Protein AF-A0A0S7XVQ3-F1 (afdb_monomer_lite)

Radius of gyration: 19.01 Å; chains: 1; bounding box: 39×38×72 Å

pLDDT: mean 71.4, std 8.69, range [41.16, 88.0]

Foldseek 3Di:
DDDPPPPPPPPVVVVCCVPPVVVCLLPVQLVVLVVVLVVVLVVLVVVHPVSSVQSVCLLVPLLVVLVVCVVPPLVVVVVVLVDDLVVLLQVLLVLLLVLLVCCQPVVVPDPHNSNNNSSSNLSNCSVVLVVNPPDPSSVSNSNSNVNSNVVCCVVPNRSDDD

Sequence (162 aa):
MQEQKSVEVGNWGTWLVNTVIHPFAVTATPLFVLVLMIYLVYYAFLTGTQQGIRSFSGVLLPLILVTFLYIFQRDLLRNMGKIPTTVSFLISLIIGLLVMTIVRVIGHSSSIPITELVLSGSFSILVFSYVSLLETKMFSYYYGMISGFLIYLFFFGFPVNL

Structure (mmCIF, N/CA/C/O backbone):
data_AF-A0A0S7XVQ3-F1
#
_entry.id   AF-A0A0S7XVQ3-F1
#
loop_
_atom_site.group_PDB
_atom_site.id
_atom_site.type_symbol
_atom_site.label_atom_id
_atom_site.label_alt_id
_atom_site.label_comp_id
_atom_site.label_asym_id
_atom_site.label_entity_id
_atom_site.label_seq_id
_atom_site.pdbx_PDB_ins_code
_atom_site.Cartn_x
_atom_site.Cartn_y
_atom_site.Cartn_z
_atom_site.occupancy
_atom_site.B_iso_or_equiv
_atom_site.auth_seq_id
_atom_site.auth_comp_id
_atom_site.auth_asym_id
_atom_site.auth_atom_id
_atom_site.pdbx_PDB_model_num
ATOM 1 N N . MET A 1 1 ? 18.216 -11.522 -49.745 1.00 50.50 1 MET A N 1
ATOM 2 C CA . MET A 1 1 ? 18.201 -12.963 -49.400 1.00 50.50 1 ME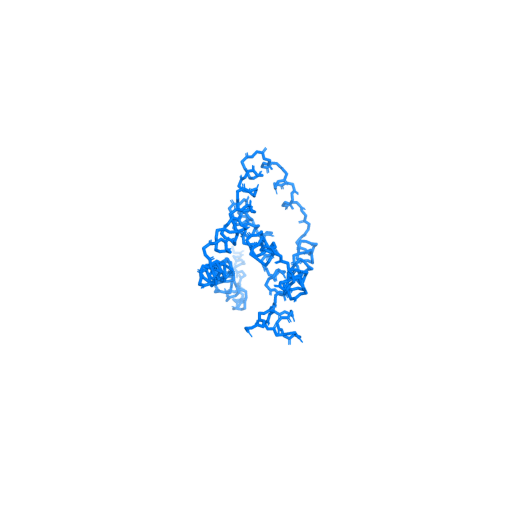T A CA 1
ATOM 3 C C . MET A 1 1 ? 19.225 -13.143 -48.287 1.00 50.50 1 MET A C 1
ATOM 5 O O . MET A 1 1 ? 20.383 -12.897 -48.560 1.00 50.50 1 MET A O 1
ATOM 9 N N . GLN A 1 2 ? 18.914 -13.424 -47.027 1.00 41.16 2 GLN A N 1
ATOM 10 C CA . GLN A 1 2 ? 17.708 -13.960 -46.403 1.00 41.16 2 GLN A CA 1
ATOM 11 C C . GLN A 1 2 ? 17.307 -13.092 -45.201 1.00 41.16 2 GLN A C 1
ATOM 13 O O . GLN A 1 2 ? 18.137 -12.696 -44.390 1.00 41.16 2 GLN A O 1
ATOM 18 N N . GLU A 1 3 ? 16.014 -12.810 -45.129 1.00 47.31 3 GLU A N 1
ATOM 19 C CA . GLU A 1 3 ? 15.314 -12.232 -43.990 1.00 47.31 3 GLU A CA 1
ATOM 20 C C . GLU A 1 3 ? 15.329 -13.275 -42.864 1.00 47.31 3 GLU A C 1
ATOM 22 O O . GLU A 1 3 ? 14.608 -14.272 -42.914 1.00 47.31 3 GLU A O 1
ATOM 27 N N . GLN A 1 4 ? 16.202 -13.094 -41.872 1.00 46.84 4 GLN A N 1
ATOM 28 C CA . GLN A 1 4 ? 16.208 -13.924 -40.670 1.00 46.84 4 GLN A CA 1
ATOM 29 C C . GLN A 1 4 ? 15.066 -13.452 -39.764 1.00 46.84 4 GLN A C 1
ATOM 31 O O . GLN A 1 4 ? 15.251 -12.754 -38.772 1.00 46.84 4 GLN A O 1
ATOM 36 N N . LYS A 1 5 ? 13.844 -13.812 -40.159 1.00 47.66 5 LYS A N 1
ATOM 37 C CA . LYS A 1 5 ? 12.655 -13.748 -39.319 1.00 47.66 5 LYS A CA 1
ATOM 38 C C . LYS A 1 5 ? 12.837 -14.837 -38.264 1.00 47.66 5 LYS A C 1
ATOM 40 O O . LYS A 1 5 ? 12.446 -15.984 -38.470 1.00 47.66 5 LYS A O 1
ATOM 45 N N . SER A 1 6 ? 13.547 -14.516 -37.181 1.00 51.66 6 SER A N 1
ATOM 46 C CA . SER A 1 6 ? 13.612 -15.394 -36.021 1.00 51.66 6 SER A CA 1
ATOM 47 C C . SER A 1 6 ? 12.183 -15.549 -35.534 1.00 51.66 6 SER A C 1
ATOM 49 O O . SER A 1 6 ? 11.583 -14.595 -35.041 1.00 51.66 6 SER A O 1
ATOM 51 N N . VAL A 1 7 ? 11.620 -16.730 -35.763 1.00 52.22 7 VAL A N 1
ATOM 52 C CA . VAL A 1 7 ? 10.369 -17.160 -35.160 1.00 52.22 7 VAL A CA 1
ATOM 53 C C . VAL A 1 7 ? 10.566 -16.999 -33.657 1.00 52.22 7 VAL A C 1
ATOM 55 O O . VAL A 1 7 ? 11.291 -17.781 -33.043 1.00 52.22 7 VAL A O 1
ATOM 58 N N . GLU A 1 8 ? 9.990 -15.940 -33.083 1.00 55.84 8 GLU A N 1
ATOM 59 C CA . GLU A 1 8 ? 9.724 -15.858 -31.653 1.00 55.84 8 GLU A CA 1
ATOM 60 C C . GLU A 1 8 ? 8.913 -17.108 -31.335 1.00 55.84 8 GLU A C 1
ATOM 62 O O . GLU A 1 8 ? 7.718 -17.188 -31.621 1.00 55.84 8 GLU A O 1
ATOM 67 N N . VAL A 1 9 ? 9.587 -18.140 -30.828 1.00 56.09 9 VAL A N 1
ATOM 68 C CA . VAL A 1 9 ? 8.918 -19.276 -30.211 1.00 56.09 9 VAL A CA 1
ATOM 69 C C . VAL A 1 9 ? 8.130 -18.662 -29.073 1.00 56.09 9 VAL A C 1
ATOM 71 O O . VAL A 1 9 ? 8.707 -18.239 -28.072 1.00 56.09 9 VAL A O 1
ATOM 74 N N . GLY A 1 10 ? 6.829 -18.512 -29.321 1.00 59.66 10 GLY A N 1
ATOM 75 C CA . GLY A 1 10 ? 5.874 -17.853 -28.456 1.00 59.66 10 GLY A CA 1
ATOM 76 C C . GLY A 1 10 ? 5.996 -18.439 -27.069 1.00 59.66 10 GLY A C 1
ATOM 77 O O . GLY A 1 10 ? 5.491 -19.523 -26.782 1.00 59.66 10 GLY A O 1
ATOM 78 N N . ASN A 1 11 ? 6.714 -17.722 -26.214 1.00 72.69 11 ASN A N 1
ATOM 79 C CA . ASN A 1 11 ? 6.896 -18.097 -24.836 1.00 72.69 11 ASN A CA 1
ATOM 80 C C . ASN A 1 11 ? 5.577 -17.740 -24.147 1.00 72.69 11 ASN A C 1
ATOM 82 O O . ASN A 1 11 ? 5.369 -16.637 -23.637 1.00 72.69 11 ASN A O 1
ATOM 86 N N . TRP A 1 12 ? 4.626 -18.667 -24.268 1.00 77.94 12 TRP A N 1
ATOM 87 C CA . TRP A 1 12 ? 3.245 -18.530 -23.823 1.00 77.94 12 TRP A CA 1
ATOM 88 C C . TRP A 1 12 ? 3.180 -18.126 -22.347 1.00 77.94 12 TRP A C 1
ATOM 90 O O . TRP A 1 12 ? 2.307 -17.361 -21.957 1.00 77.94 12 TRP A O 1
ATOM 100 N N . GLY A 1 13 ? 4.179 -18.538 -21.555 1.00 70.00 13 GLY A N 1
ATOM 101 C CA . GLY A 1 13 ? 4.375 -18.085 -20.179 1.00 70.00 13 GLY A CA 1
ATOM 102 C C . GLY A 1 13 ? 4.590 -16.574 -20.065 1.00 70.00 13 GLY A C 1
ATOM 103 O O . GLY A 1 13 ? 3.874 -15.917 -19.320 1.00 70.00 13 GLY A O 1
ATOM 104 N N . THR A 1 14 ? 5.510 -15.986 -20.833 1.00 75.75 14 THR A N 1
ATOM 105 C CA . THR A 1 14 ? 5.692 -14.520 -20.854 1.00 75.75 14 THR A CA 1
ATOM 106 C C . THR A 1 14 ? 4.475 -13.782 -21.398 1.00 75.75 14 THR A C 1
ATOM 108 O O . THR A 1 14 ? 4.157 -12.708 -20.894 1.00 75.75 14 THR A O 1
ATOM 111 N N . TRP A 1 15 ? 3.764 -14.352 -22.377 1.00 80.31 15 TRP A N 1
ATOM 112 C CA . TRP A 1 15 ? 2.514 -13.770 -22.869 1.00 80.31 15 TRP A CA 1
ATOM 113 C C . TRP A 1 15 ? 1.439 -13.760 -21.774 1.00 80.31 15 TRP A C 1
ATOM 115 O O . TRP A 1 15 ? 0.895 -12.709 -21.457 1.00 80.31 15 TRP A O 1
ATOM 125 N N . LEU A 1 16 ? 1.202 -14.893 -21.111 1.00 78.00 16 LEU A N 1
ATOM 126 C CA . LEU A 1 16 ? 0.224 -15.013 -20.029 1.00 78.00 16 LEU A CA 1
ATOM 127 C C . LEU A 1 16 ? 0.566 -14.097 -18.843 1.00 78.00 16 LEU A C 1
ATOM 129 O O . LEU A 1 16 ? -0.307 -13.412 -18.304 1.00 78.00 16 LEU A O 1
ATOM 133 N N . VAL A 1 17 ? 1.844 -14.053 -18.455 1.00 74.25 17 VAL A N 1
ATOM 134 C CA . VAL A 1 17 ? 2.320 -13.195 -17.366 1.00 74.25 17 VAL A CA 1
ATOM 135 C C . VAL A 1 17 ? 2.100 -11.722 -17.705 1.00 74.25 17 VAL A C 1
ATOM 137 O O . VAL A 1 17 ? 1.537 -11.000 -16.886 1.00 74.25 17 VAL A O 1
ATOM 140 N N . ASN A 1 18 ? 2.467 -11.275 -18.908 1.00 73.25 18 ASN A N 1
ATOM 141 C CA . ASN A 1 18 ? 2.342 -9.869 -19.302 1.00 73.25 18 ASN A CA 1
ATOM 142 C C . ASN A 1 18 ? 0.900 -9.445 -19.602 1.00 73.25 18 ASN A C 1
ATOM 144 O O . ASN A 1 18 ? 0.528 -8.311 -19.309 1.00 73.25 18 ASN A O 1
ATOM 148 N N . THR A 1 19 ? 0.085 -10.332 -20.169 1.00 75.75 19 THR A N 1
ATOM 149 C CA . THR A 1 19 ? -1.267 -9.996 -20.635 1.00 75.75 19 THR A CA 1
ATOM 150 C C . THR A 1 19 ? -2.335 -10.201 -19.570 1.00 75.75 19 THR A C 1
ATOM 152 O O . THR A 1 19 ? -3.310 -9.458 -19.556 1.00 75.75 19 THR A O 1
ATOM 155 N N . VAL A 1 20 ? -2.181 -11.183 -18.679 1.00 75.81 20 VAL A N 1
ATOM 156 C CA . VAL A 1 20 ? -3.233 -11.543 -17.715 1.00 75.81 20 VAL A CA 1
ATOM 157 C C . VAL A 1 20 ? -2.785 -11.271 -16.288 1.00 75.81 20 VAL A C 1
ATOM 159 O O . VAL A 1 20 ? -3.438 -10.517 -15.570 1.00 75.81 20 VAL A O 1
ATOM 162 N N . ILE A 1 21 ? -1.650 -11.840 -15.876 1.00 75.00 21 ILE A N 1
ATOM 163 C CA . ILE A 1 21 ? -1.212 -11.779 -14.474 1.00 75.00 21 ILE A CA 1
ATOM 164 C C . ILE A 1 21 ? -0.792 -10.356 -14.093 1.00 75.00 21 ILE A C 1
ATOM 166 O O . ILE A 1 21 ? -1.174 -9.868 -13.033 1.00 75.00 21 ILE A O 1
ATOM 170 N N . HIS A 1 22 ? -0.067 -9.661 -14.969 1.00 69.69 22 HIS A N 1
ATOM 171 C CA . HIS A 1 22 ? 0.391 -8.293 -14.740 1.00 69.69 22 HIS A CA 1
ATOM 172 C C . HIS A 1 22 ? -0.737 -7.279 -14.516 1.00 69.69 22 HIS A C 1
ATOM 174 O O . HIS A 1 22 ? -0.748 -6.644 -13.458 1.00 69.69 22 HIS A O 1
ATOM 180 N N . PRO A 1 23 ? -1.684 -7.094 -15.456 1.00 74.56 23 PRO A N 1
ATOM 181 C CA . PRO A 1 23 ? -2.761 -6.127 -15.267 1.00 74.56 23 PRO A CA 1
ATOM 182 C C . PRO A 1 23 ? -3.662 -6.517 -14.098 1.00 74.56 23 PRO A C 1
ATOM 184 O O . PRO A 1 23 ? -4.130 -5.639 -13.370 1.00 74.56 23 PRO A O 1
ATOM 187 N N . PHE A 1 24 ? -3.849 -7.820 -13.867 1.00 75.88 24 PHE A N 1
ATOM 188 C CA . PHE A 1 24 ? -4.582 -8.301 -12.709 1.00 75.88 24 PHE A CA 1
ATOM 189 C C . PHE A 1 24 ? -3.881 -7.919 -11.404 1.00 75.88 24 PHE A C 1
ATOM 191 O O . PHE A 1 24 ? -4.504 -7.285 -10.568 1.00 75.88 24 PHE A O 1
ATOM 198 N N . ALA A 1 25 ? -2.591 -8.207 -11.224 1.00 71.31 25 ALA A N 1
ATOM 199 C CA . ALA A 1 25 ? -1.870 -7.884 -9.991 1.00 71.31 25 ALA A CA 1
ATOM 200 C C . ALA A 1 25 ? -1.824 -6.371 -9.714 1.00 71.31 25 ALA A C 1
ATOM 202 O O . ALA A 1 25 ? -2.030 -5.942 -8.576 1.00 71.31 25 ALA A O 1
ATOM 203 N N . VAL A 1 26 ? -1.603 -5.559 -10.751 1.00 69.69 26 VAL A N 1
ATOM 204 C CA . VAL A 1 26 ? -1.536 -4.094 -10.631 1.00 69.69 26 VAL A CA 1
ATOM 205 C C . VAL A 1 26 ? -2.894 -3.487 -10.278 1.00 69.69 26 VAL A C 1
ATOM 207 O O . VAL A 1 26 ? -2.940 -2.504 -9.547 1.00 69.69 26 VAL A O 1
ATOM 210 N N . THR A 1 27 ? -3.996 -4.081 -10.740 1.00 73.56 27 THR A N 1
ATOM 211 C CA . THR A 1 27 ? -5.350 -3.549 -10.506 1.00 73.56 27 THR A CA 1
ATOM 212 C C . THR A 1 27 ? -6.003 -4.153 -9.263 1.00 73.56 27 THR A C 1
ATOM 214 O O . THR A 1 27 ? -6.579 -3.440 -8.445 1.00 73.56 27 THR A O 1
ATOM 217 N N . ALA A 1 28 ? -5.890 -5.469 -9.085 1.00 73.69 28 ALA A N 1
ATOM 218 C CA . ALA A 1 28 ? -6.505 -6.205 -7.989 1.00 73.69 28 ALA A CA 1
ATOM 219 C C . ALA A 1 28 ? -5.882 -5.848 -6.639 1.00 73.69 28 ALA A C 1
ATOM 221 O O . ALA A 1 28 ? -6.599 -5.800 -5.648 1.00 73.69 28 ALA A O 1
ATOM 222 N N . THR A 1 29 ? -4.579 -5.555 -6.581 1.00 71.06 29 THR A N 1
ATOM 223 C CA . THR A 1 29 ? -3.908 -5.278 -5.300 1.00 71.06 29 THR A CA 1
ATOM 224 C C . THR A 1 29 ? -4.356 -3.960 -4.676 1.00 71.06 29 THR A C 1
ATOM 226 O O . THR A 1 29 ? -4.818 -3.991 -3.536 1.00 71.06 29 THR A O 1
ATOM 229 N N . PRO A 1 30 ? -4.308 -2.808 -5.377 1.00 73.56 30 PRO A N 1
ATOM 230 C CA . PRO A 1 30 ? -4.866 -1.574 -4.837 1.00 73.56 30 PRO A CA 1
ATOM 231 C C . PRO A 1 30 ? -6.355 -1.720 -4.535 1.00 73.56 30 PRO A C 1
ATOM 233 O O . PRO A 1 30 ? -6.802 -1.263 -3.490 1.00 73.56 30 PRO A O 1
ATOM 236 N N . LEU A 1 31 ? -7.116 -2.390 -5.407 1.00 76.94 31 LEU A N 1
ATOM 237 C CA . LEU A 1 31 ? -8.554 -2.568 -5.219 1.00 76.94 31 LEU A CA 1
ATOM 238 C C . LEU A 1 31 ? -8.873 -3.402 -3.971 1.00 76.94 31 LEU A C 1
ATOM 240 O O . LEU A 1 31 ? -9.758 -3.042 -3.203 1.00 76.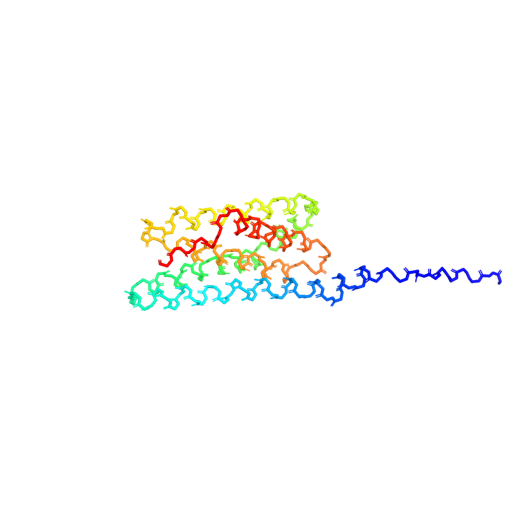94 31 LEU A O 1
ATOM 244 N N . PHE A 1 32 ? -8.116 -4.466 -3.718 1.00 75.56 32 PHE A N 1
ATOM 245 C CA . PHE A 1 32 ? -8.242 -5.278 -2.513 1.00 75.56 32 PHE A CA 1
ATOM 246 C C . PHE A 1 32 ? -7.933 -4.469 -1.248 1.00 75.56 32 PHE A C 1
ATOM 248 O O . PHE A 1 32 ? -8.711 -4.494 -0.295 1.00 75.56 32 PHE A O 1
ATOM 255 N N . VAL A 1 33 ? -6.839 -3.698 -1.252 1.00 74.88 33 VAL A N 1
ATOM 256 C CA . VAL A 1 33 ? -6.494 -2.825 -0.119 1.00 74.88 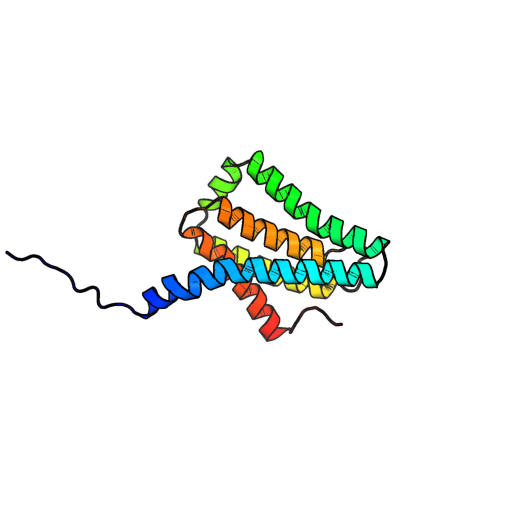33 VAL A CA 1
ATOM 257 C C . VAL A 1 33 ? -7.560 -1.738 0.074 1.00 74.88 33 VAL A C 1
ATOM 259 O O . VAL A 1 33 ? -7.935 -1.452 1.208 1.00 74.88 33 VAL A O 1
ATOM 262 N N . LEU A 1 34 ? -8.110 -1.178 -1.008 1.00 77.50 34 LEU A N 1
ATOM 263 C CA . LEU A 1 34 ? -9.205 -0.206 -0.961 1.00 77.50 34 LEU A CA 1
ATOM 264 C C . LEU A 1 34 ? -10.459 -0.789 -0.308 1.00 77.50 34 LEU A C 1
ATOM 266 O O . LEU A 1 34 ? -11.027 -0.165 0.586 1.00 77.50 34 LEU A O 1
ATOM 270 N N . VAL A 1 35 ? -10.867 -1.990 -0.718 1.00 81.31 35 VAL A N 1
ATOM 271 C CA . VAL A 1 35 ? -12.016 -2.691 -0.130 1.00 81.31 35 VAL A CA 1
ATOM 272 C C . VAL A 1 35 ? -11.785 -2.958 1.358 1.00 81.31 35 VAL A C 1
ATOM 274 O O . VAL A 1 35 ? -12.681 -2.703 2.159 1.00 81.31 35 VAL A O 1
ATOM 277 N N . LEU A 1 36 ? -10.582 -3.392 1.748 1.00 76.06 36 LEU A N 1
ATOM 278 C CA . LEU A 1 36 ? -10.219 -3.575 3.157 1.00 76.06 36 LEU A CA 1
ATOM 279 C C . LEU A 1 36 ? -10.314 -2.274 3.960 1.00 76.06 36 LEU A C 1
ATOM 281 O O . LEU A 1 36 ? -10.861 -2.280 5.059 1.00 76.06 36 LEU A O 1
ATOM 285 N N . MET A 1 37 ? -9.828 -1.154 3.420 1.00 78.81 37 MET A N 1
ATOM 286 C CA . MET A 1 37 ? -9.937 0.145 4.091 1.00 78.81 37 MET A CA 1
ATOM 287 C C . MET A 1 37 ? -11.392 0.570 4.282 1.00 78.81 37 MET A C 1
ATOM 289 O O . MET A 1 37 ? -11.763 0.985 5.377 1.00 78.81 37 MET A O 1
ATOM 293 N N . ILE A 1 38 ? -12.224 0.440 3.243 1.00 82.88 38 ILE A N 1
ATOM 294 C CA . ILE A 1 38 ? -13.656 0.761 3.326 1.00 82.88 38 ILE A CA 1
ATOM 295 C C . ILE A 1 38 ? -14.328 -0.111 4.388 1.00 82.88 38 ILE A C 1
ATOM 297 O O . ILE A 1 38 ? -15.076 0.406 5.217 1.00 82.88 38 ILE A O 1
ATOM 301 N N . TYR A 1 39 ? -14.033 -1.412 4.392 1.00 83.50 39 TYR A N 1
ATOM 302 C CA . TYR A 1 39 ? -14.568 -2.351 5.371 1.00 83.50 39 TYR A CA 1
ATOM 303 C C . TYR A 1 39 ? -14.186 -1.972 6.808 1.00 83.50 39 TYR A C 1
ATOM 305 O O . TYR A 1 39 ? -15.058 -1.921 7.672 1.00 83.50 39 TYR A O 1
ATOM 313 N N . LEU A 1 40 ? -12.914 -1.654 7.066 1.00 77.94 40 LEU A N 1
ATOM 314 C CA . LEU A 1 40 ? -12.439 -1.283 8.403 1.00 77.94 40 LEU A CA 1
ATOM 315 C C . LEU A 1 40 ? -13.051 0.027 8.896 1.00 77.94 40 LEU A C 1
ATOM 317 O O . LEU A 1 40 ? -13.513 0.095 10.033 1.00 77.94 40 LEU A O 1
ATOM 321 N N . VAL A 1 41 ? -13.121 1.042 8.032 1.00 80.88 41 VAL A N 1
ATOM 322 C CA . VAL A 1 41 ? -13.766 2.316 8.371 1.00 80.88 41 VAL A CA 1
ATOM 323 C C . VAL A 1 41 ? -15.246 2.094 8.670 1.00 80.88 41 VAL A C 1
ATOM 325 O O . VAL A 1 41 ? -15.745 2.582 9.681 1.00 80.88 41 VAL A O 1
ATOM 328 N N . TYR A 1 42 ? -15.946 1.329 7.827 1.00 86.25 42 TYR A N 1
ATOM 329 C CA . TYR A 1 42 ? -17.352 0.995 8.042 1.00 86.25 42 TYR A CA 1
ATOM 330 C C . TYR A 1 42 ? -17.560 0.269 9.376 1.00 86.25 42 TYR A C 1
ATOM 332 O O . TYR A 1 42 ? -18.411 0.672 10.166 1.00 86.25 42 TYR A O 1
ATOM 340 N N . TYR A 1 43 ? -16.739 -0.740 9.668 1.00 81.31 43 TYR A N 1
ATOM 341 C CA . TYR A 1 43 ? -16.790 -1.469 10.931 1.00 81.31 43 TYR A CA 1
ATOM 342 C C . TYR A 1 43 ? -16.531 -0.555 12.140 1.00 81.31 43 TYR A C 1
ATOM 344 O O . TYR A 1 43 ? -17.260 -0.619 13.126 1.00 81.31 43 TYR A O 1
ATOM 352 N N . ALA A 1 44 ? -15.576 0.374 12.044 1.00 78.06 44 ALA A N 1
ATOM 353 C CA . ALA A 1 44 ? -15.313 1.361 13.091 1.00 78.06 44 ALA A CA 1
ATOM 354 C C . ALA A 1 44 ? -16.488 2.336 13.314 1.00 78.06 44 ALA A C 1
ATOM 356 O O . ALA A 1 44 ? -16.689 2.829 14.424 1.00 78.06 44 ALA A O 1
ATOM 357 N N . PHE A 1 45 ? -17.295 2.625 12.288 1.00 83.12 45 PHE A N 1
ATOM 358 C CA . PHE A 1 45 ? -18.534 3.393 12.464 1.00 83.12 45 PHE A CA 1
ATOM 359 C C . PHE A 1 45 ? -19.633 2.588 13.165 1.00 83.12 45 PHE A C 1
ATOM 361 O O . PHE A 1 45 ? -20.435 3.186 13.884 1.00 83.12 45 PHE A O 1
ATOM 368 N N . LEU A 1 46 ? -19.655 1.259 13.011 1.00 88.00 46 LEU A N 1
ATOM 369 C CA . LEU A 1 46 ? -20.587 0.389 13.736 1.00 88.00 46 LEU A CA 1
ATOM 370 C C . LEU A 1 46 ? -20.268 0.315 15.235 1.00 88.00 46 LEU A C 1
ATOM 372 O O . LEU A 1 46 ? -21.186 0.200 16.044 1.00 88.00 46 LEU A O 1
ATOM 376 N N . THR A 1 47 ? -18.993 0.411 15.619 1.00 82.56 47 THR A N 1
ATOM 377 C CA . THR A 1 47 ? -18.575 0.420 17.032 1.00 82.56 47 THR A CA 1
ATOM 378 C C . THR A 1 47 ? -18.738 1.791 17.695 1.00 82.56 47 THR A C 1
ATOM 380 O O . THR A 1 47 ? -18.897 1.873 18.913 1.00 82.56 47 THR A O 1
ATOM 383 N N . GLY A 1 48 ? -18.746 2.878 16.916 1.00 84.38 48 GLY A N 1
ATOM 384 C CA . GLY A 1 48 ? -19.171 4.200 17.375 1.00 84.38 48 GLY A CA 1
ATOM 385 C C . GLY A 1 48 ? -18.666 5.353 16.509 1.00 84.38 48 GLY A C 1
ATOM 386 O O . GLY A 1 48 ? -17.574 5.313 15.946 1.00 84.38 48 GLY A O 1
ATOM 387 N N . THR A 1 49 ? -19.421 6.454 16.467 1.00 83.56 49 THR A N 1
ATOM 388 C CA . THR A 1 49 ? -19.135 7.613 15.599 1.00 83.56 49 THR A CA 1
ATOM 389 C C . THR A 1 49 ? -17.728 8.186 15.790 1.00 83.56 49 THR A C 1
ATOM 391 O O . THR A 1 49 ? -17.053 8.520 14.819 1.00 83.56 49 THR A O 1
ATOM 394 N N . GLN A 1 50 ? -17.246 8.275 17.034 1.00 75.81 50 GLN A N 1
ATOM 395 C CA . GLN A 1 50 ? -15.905 8.792 17.322 1.00 75.81 50 GLN A CA 1
ATOM 396 C C . GLN A 1 50 ? -14.794 7.848 16.828 1.00 75.81 50 GLN A C 1
ATOM 398 O O . GLN A 1 50 ? -13.752 8.324 16.371 1.00 75.81 50 GLN A O 1
ATOM 403 N N . GLN A 1 51 ? -15.006 6.529 16.895 1.00 71.56 51 GLN A N 1
ATOM 404 C CA . GLN A 1 51 ? -14.058 5.539 16.375 1.00 71.56 51 GLN A CA 1
ATOM 405 C C . GLN A 1 51 ? -14.032 5.569 14.845 1.00 71.56 51 GLN A C 1
ATOM 407 O O . GLN A 1 51 ? -12.951 5.642 14.263 1.00 71.56 51 GLN A O 1
ATOM 412 N N . GLY A 1 52 ? -15.202 5.648 14.205 1.00 74.19 52 GLY A N 1
ATOM 413 C CA . GLY A 1 52 ? -15.322 5.813 12.757 1.00 74.19 52 GLY A CA 1
ATOM 414 C C . GLY A 1 52 ? -14.605 7.058 12.227 1.00 74.19 52 GLY A C 1
ATOM 415 O O . GLY A 1 52 ? -13.802 6.958 11.302 1.00 74.19 52 GLY A O 1
ATOM 416 N N . ILE A 1 53 ? -14.798 8.228 12.854 1.00 75.81 53 ILE A N 1
ATOM 417 C CA . ILE A 1 53 ? -14.109 9.473 12.453 1.00 75.81 53 ILE A CA 1
ATOM 418 C C . ILE A 1 53 ? -12.587 9.342 12.591 1.00 75.81 53 ILE A C 1
ATOM 420 O O . ILE A 1 53 ? -11.844 9.808 11.721 1.00 75.81 53 ILE A O 1
ATOM 424 N N . ARG A 1 54 ? -12.103 8.703 13.665 1.00 73.06 54 ARG A N 1
ATOM 425 C CA . ARG A 1 54 ? -10.669 8.449 13.858 1.00 73.06 54 ARG A CA 1
ATOM 426 C C . ARG A 1 54 ? -10.121 7.534 12.770 1.00 73.06 54 ARG A C 1
ATOM 428 O O . ARG A 1 54 ? -9.134 7.898 12.140 1.00 73.06 54 ARG A O 1
ATOM 435 N N . SER A 1 55 ? -10.778 6.403 12.530 1.00 73.12 55 SER A N 1
ATOM 436 C CA . SER A 1 55 ? -10.416 5.431 11.493 1.00 73.12 55 SER A CA 1
ATOM 437 C C . SER A 1 55 ? -10.365 6.082 10.106 1.00 73.12 55 SER A C 1
ATOM 439 O O . SER A 1 55 ? -9.346 6.019 9.419 1.00 73.12 55 SER A O 1
ATOM 441 N N . PHE A 1 56 ? -11.398 6.850 9.749 1.00 73.38 56 PHE A N 1
ATOM 442 C CA . PHE A 1 56 ? -11.460 7.602 8.495 1.00 73.38 56 PHE A CA 1
ATOM 443 C C . PHE A 1 56 ? -10.326 8.629 8.356 1.00 73.38 56 PHE A C 1
ATOM 445 O O . PHE A 1 56 ? -9.683 8.716 7.310 1.00 73.38 56 PHE A O 1
ATOM 452 N N . SER A 1 57 ? -10.026 9.371 9.427 1.00 72.00 57 SER A N 1
ATOM 453 C CA . SER A 1 57 ? -8.900 10.315 9.453 1.00 72.00 57 SER A CA 1
ATOM 454 C C . SER A 1 57 ? -7.554 9.595 9.304 1.00 72.00 57 SER A C 1
ATOM 456 O O . SER A 1 57 ? -6.662 10.090 8.616 1.00 72.00 57 SER A O 1
ATOM 458 N N . GLY A 1 58 ? -7.422 8.407 9.905 1.00 73.12 58 GLY A N 1
ATOM 459 C CA . GLY A 1 58 ? -6.259 7.532 9.768 1.00 73.12 58 GLY A CA 1
ATOM 460 C C . GLY A 1 58 ? -6.034 7.068 8.331 1.00 73.12 58 GLY A C 1
ATOM 461 O O . GLY A 1 58 ? -4.892 7.038 7.889 1.00 73.12 58 GLY A O 1
ATOM 462 N N . VAL A 1 59 ? -7.108 6.790 7.583 1.00 75.88 59 VAL A N 1
ATOM 463 C CA . VAL A 1 59 ? -7.035 6.443 6.153 1.00 75.88 59 VAL A CA 1
ATOM 464 C C . VAL A 1 59 ? -6.659 7.644 5.280 1.00 75.88 59 VAL A C 1
ATOM 466 O O . VAL A 1 59 ? -5.869 7.523 4.345 1.00 75.88 59 VAL A O 1
ATOM 469 N N . LEU A 1 60 ? -7.227 8.818 5.560 1.00 70.81 60 LEU A N 1
ATOM 470 C CA . LEU A 1 60 ? -7.003 10.019 4.750 1.00 70.81 60 LEU A CA 1
ATOM 471 C C . LEU A 1 60 ? -5.583 10.575 4.873 1.00 70.81 60 LEU A C 1
ATOM 473 O O . LEU A 1 60 ? -5.050 11.116 3.904 1.00 70.81 60 LEU A O 1
ATOM 477 N N . LEU A 1 61 ? -4.970 10.469 6.052 1.00 70.00 61 LEU A N 1
ATOM 478 C CA . LEU A 1 61 ? -3.712 11.148 6.350 1.00 70.00 61 LEU A CA 1
ATOM 479 C C . LEU A 1 61 ? -2.555 10.681 5.445 1.00 70.00 61 LEU A C 1
ATOM 481 O O . LEU A 1 61 ? -1.928 11.543 4.826 1.00 70.00 61 LEU A O 1
ATOM 485 N N . PRO A 1 62 ? -2.286 9.373 5.265 1.00 72.56 62 PRO A N 1
ATOM 486 C CA . PRO A 1 62 ? -1.234 8.920 4.357 1.00 72.56 62 PRO A CA 1
ATOM 487 C C . PRO A 1 62 ? -1.528 9.271 2.901 1.00 72.56 62 PRO A C 1
ATOM 489 O O . PRO A 1 62 ? -0.609 9.614 2.161 1.00 72.56 62 PRO A O 1
ATOM 492 N N . LEU A 1 63 ? -2.801 9.265 2.500 1.00 71.56 63 LEU A N 1
ATOM 493 C CA . LEU A 1 63 ? -3.204 9.613 1.141 1.00 71.56 63 LEU A CA 1
ATOM 494 C C . LEU A 1 63 ? -2.917 11.084 0.830 1.00 71.56 63 LEU A C 1
ATOM 496 O O . LEU A 1 63 ? -2.324 11.396 -0.205 1.00 71.56 63 LEU A O 1
ATOM 500 N N . ILE A 1 64 ? -3.247 11.987 1.755 1.00 69.88 64 ILE A N 1
ATOM 501 C CA . ILE A 1 64 ? -2.922 13.414 1.643 1.00 69.88 64 ILE A CA 1
ATOM 502 C C . ILE A 1 64 ? -1.404 13.624 1.662 1.00 69.88 64 ILE A C 1
ATOM 504 O O . ILE A 1 64 ? -0.886 14.383 0.846 1.00 69.88 64 ILE A O 1
ATOM 508 N N . LEU A 1 65 ? -0.677 12.937 2.546 1.00 73.00 65 LEU A N 1
ATOM 509 C CA . LEU A 1 65 ? 0.773 13.089 2.696 1.00 73.00 65 LEU A CA 1
ATOM 510 C C . LEU A 1 65 ? 1.519 12.635 1.433 1.00 73.00 65 LEU A C 1
ATOM 512 O O . LEU A 1 65 ? 2.384 13.352 0.930 1.00 73.00 65 LEU A O 1
ATOM 516 N N . VAL A 1 66 ? 1.138 11.491 0.861 1.00 72.69 66 VAL A N 1
ATOM 517 C CA . VAL A 1 66 ? 1.708 11.012 -0.404 1.00 72.69 66 VAL A CA 1
ATOM 518 C C . VAL A 1 66 ? 1.321 11.934 -1.563 1.00 72.69 66 VAL A C 1
ATOM 520 O O . VAL A 1 66 ? 2.177 12.255 -2.384 1.00 72.69 66 VAL A O 1
ATOM 523 N N . THR A 1 67 ? 0.085 12.445 -1.601 1.00 70.88 67 THR A N 1
ATOM 524 C CA . THR A 1 67 ? -0.329 13.451 -2.597 1.00 70.88 67 THR A CA 1
ATOM 525 C C . THR A 1 67 ? 0.522 14.718 -2.494 1.00 70.88 67 THR A C 1
ATOM 527 O O . THR A 1 67 ? 0.965 15.261 -3.506 1.00 70.88 67 THR A O 1
ATOM 530 N N . PHE A 1 68 ? 0.810 15.172 -1.274 1.00 73.50 68 PHE A N 1
ATOM 531 C CA . PHE A 1 68 ? 1.665 16.326 -1.023 1.00 73.50 68 PHE A CA 1
ATOM 532 C C . PHE A 1 68 ? 3.101 16.070 -1.498 1.00 73.50 68 PHE A C 1
ATOM 534 O O . PHE A 1 68 ? 3.651 16.867 -2.255 1.00 73.50 68 PHE A O 1
ATOM 541 N N . LEU A 1 69 ? 3.693 14.925 -1.145 1.00 73.94 69 LEU A N 1
ATOM 542 C CA . LEU A 1 69 ? 5.014 14.526 -1.645 1.00 73.94 69 LEU A CA 1
ATOM 543 C C . LEU A 1 69 ? 5.048 14.454 -3.176 1.00 73.94 69 LEU A C 1
ATOM 545 O O . LEU A 1 69 ? 6.002 14.924 -3.794 1.00 73.94 69 LEU A O 1
ATOM 549 N N . TYR A 1 70 ? 3.991 13.934 -3.797 1.00 70.50 70 TYR A N 1
ATOM 550 C CA . TYR A 1 70 ? 3.874 13.875 -5.249 1.00 70.50 70 TYR A CA 1
ATOM 551 C C . TYR A 1 70 ? 3.811 15.255 -5.907 1.00 70.50 70 TYR A C 1
ATOM 553 O O . TYR A 1 70 ? 4.408 15.464 -6.962 1.00 70.50 70 TYR A O 1
ATOM 561 N N . ILE A 1 71 ? 3.115 16.219 -5.305 1.00 71.81 71 ILE A N 1
ATOM 562 C CA . ILE A 1 71 ? 3.012 17.573 -5.859 1.00 71.81 71 ILE A CA 1
ATOM 563 C C . ILE A 1 71 ? 4.317 18.350 -5.652 1.00 71.81 71 ILE A C 1
ATOM 565 O O . ILE A 1 71 ? 4.817 18.955 -6.598 1.00 71.81 71 ILE A O 1
ATOM 569 N N . PHE A 1 72 ? 4.879 18.315 -4.443 1.00 75.38 72 PHE A N 1
ATOM 570 C CA . PHE A 1 72 ? 5.967 19.207 -4.034 1.00 75.38 72 PHE A CA 1
ATOM 571 C C . PHE A 1 72 ? 7.372 18.615 -4.199 1.00 75.38 72 PHE A C 1
ATOM 573 O O . PHE A 1 72 ? 8.342 19.367 -4.234 1.00 75.38 72 PHE A O 1
ATOM 580 N N . GLN A 1 73 ? 7.515 17.291 -4.303 1.00 77.81 73 GLN A N 1
ATOM 581 C CA . GLN A 1 73 ? 8.814 16.608 -4.323 1.00 77.81 73 GLN A CA 1
ATOM 582 C C . GLN A 1 73 ? 8.910 15.543 -5.427 1.00 77.81 73 GLN A C 1
ATOM 584 O O . GLN A 1 73 ? 9.426 14.441 -5.225 1.00 77.81 73 GLN A O 1
ATOM 589 N N . ARG A 1 74 ? 8.458 15.889 -6.639 1.00 69.75 74 ARG A N 1
ATOM 590 C CA . ARG A 1 74 ? 8.509 15.004 -7.819 1.00 69.75 74 ARG A CA 1
ATOM 591 C C . ARG A 1 74 ? 9.895 14.415 -8.080 1.00 69.75 74 ARG A C 1
ATOM 593 O O . ARG A 1 74 ? 10.003 13.241 -8.425 1.00 69.75 74 ARG A O 1
ATOM 600 N N . ASP A 1 75 ? 10.953 15.196 -7.877 1.00 74.06 75 ASP A N 1
ATOM 601 C CA . ASP A 1 75 ? 12.330 14.744 -8.107 1.00 74.06 75 ASP A CA 1
ATOM 602 C C . ASP A 1 75 ? 12.786 13.673 -7.111 1.00 74.06 75 ASP A C 1
ATOM 604 O O . ASP A 1 75 ? 13.539 12.770 -7.480 1.00 74.06 75 ASP A O 1
ATOM 608 N N . LEU A 1 76 ? 12.295 13.714 -5.869 1.00 72.81 76 LEU A N 1
ATOM 609 C CA . LEU A 1 76 ? 12.565 12.674 -4.874 1.00 72.81 76 LEU A CA 1
ATOM 610 C C . LEU A 1 76 ? 11.924 11.348 -5.286 1.00 72.81 76 LEU A C 1
ATOM 612 O O . LEU A 1 76 ? 12.602 10.320 -5.291 1.00 72.81 76 LEU A O 1
ATOM 616 N N . LEU A 1 77 ? 10.666 11.378 -5.732 1.00 67.88 77 LEU A N 1
ATOM 617 C CA . LEU A 1 77 ? 9.982 10.193 -6.261 1.00 67.88 77 LEU A CA 1
ATOM 618 C C . LEU A 1 77 ? 10.667 9.656 -7.524 1.00 67.88 77 LEU A C 1
ATOM 620 O O . LEU A 1 77 ? 10.864 8.449 -7.672 1.00 67.88 77 LEU A O 1
ATOM 624 N N . ARG A 1 78 ? 11.115 10.548 -8.412 1.00 71.06 78 ARG A N 1
ATOM 625 C CA . ARG A 1 78 ? 11.859 10.165 -9.618 1.00 71.06 78 ARG A CA 1
ATOM 626 C C . ARG A 1 78 ? 13.208 9.525 -9.283 1.00 71.06 78 ARG A C 1
ATOM 628 O O . ARG A 1 78 ? 13.618 8.572 -9.944 1.00 71.06 78 ARG A O 1
ATOM 635 N N . ASN A 1 79 ? 13.894 10.012 -8.250 1.00 74.50 79 ASN A N 1
ATOM 636 C CA . ASN A 1 79 ? 15.146 9.424 -7.773 1.00 74.50 79 ASN A CA 1
ATOM 637 C C . ASN A 1 79 ? 14.932 8.073 -7.081 1.00 74.50 79 ASN A C 1
ATOM 639 O O . ASN A 1 79 ? 15.761 7.182 -7.255 1.00 74.50 79 ASN A O 1
ATOM 643 N N . MET A 1 80 ? 13.808 7.868 -6.390 1.00 68.25 80 MET A N 1
ATOM 644 C CA . MET A 1 80 ? 13.433 6.546 -5.874 1.00 68.25 80 MET A CA 1
ATOM 645 C C . MET A 1 80 ? 13.245 5.517 -7.000 1.00 68.25 80 MET A C 1
ATOM 647 O O . MET A 1 80 ? 13.646 4.366 -6.846 1.00 68.25 80 MET A O 1
ATOM 651 N N . GLY A 1 81 ? 12.769 5.934 -8.178 1.00 68.25 81 GLY A N 1
ATOM 652 C CA . GLY A 1 81 ? 12.697 5.080 -9.374 1.00 68.25 81 GLY A CA 1
ATOM 653 C C . GLY A 1 81 ? 14.053 4.612 -9.935 1.00 68.25 81 GLY A C 1
ATOM 654 O O . GLY A 1 81 ? 14.108 3.725 -10.791 1.00 68.25 81 GLY A O 1
ATOM 655 N N . LYS A 1 82 ? 15.176 5.176 -9.469 1.00 76.06 82 LYS A N 1
ATOM 656 C CA . LYS A 1 82 ? 16.525 4.741 -9.875 1.00 76.06 82 LYS A CA 1
ATOM 657 C C . LYS A 1 82 ? 17.022 3.526 -9.088 1.00 76.06 82 LYS A C 1
ATOM 659 O O . LYS A 1 82 ? 18.004 2.917 -9.506 1.00 76.06 82 LYS A O 1
ATOM 664 N N . ILE A 1 83 ? 16.348 3.153 -7.999 1.00 78.50 83 ILE A N 1
ATOM 665 C CA . ILE A 1 83 ? 16.719 2.003 -7.168 1.00 78.50 83 ILE A CA 1
ATOM 666 C C . ILE A 1 83 ? 16.611 0.705 -7.998 1.00 78.50 83 ILE A C 1
ATOM 668 O O . ILE A 1 83 ? 15.664 0.551 -8.776 1.00 78.50 83 ILE A O 1
ATOM 672 N N . PRO A 1 84 ? 17.561 -0.244 -7.867 1.00 82.50 84 PRO A N 1
ATOM 673 C CA . PRO A 1 84 ? 17.484 -1.532 -8.550 1.00 82.50 84 PRO A CA 1
ATOM 674 C C . PRO A 1 84 ? 16.197 -2.306 -8.222 1.00 82.50 84 PRO A C 1
ATOM 676 O O . PRO A 1 84 ? 15.718 -2.312 -7.084 1.00 82.50 84 PRO A O 1
ATOM 679 N N . THR A 1 85 ? 15.658 -3.017 -9.213 1.00 76.81 85 THR A N 1
ATOM 680 C CA . THR A 1 85 ? 14.396 -3.774 -9.115 1.00 76.81 85 THR A CA 1
ATOM 681 C C . THR A 1 85 ? 14.416 -4.827 -7.999 1.00 76.81 85 THR A C 1
ATOM 683 O O . THR A 1 85 ? 13.445 -4.990 -7.268 1.00 76.81 85 THR A O 1
ATOM 686 N N . THR A 1 86 ? 15.542 -5.513 -7.804 1.00 79.25 86 THR A N 1
ATOM 687 C CA . THR A 1 86 ? 15.726 -6.505 -6.729 1.00 79.25 86 THR A CA 1
ATOM 688 C C . THR A 1 86 ? 15.690 -5.873 -5.341 1.00 79.25 86 THR A C 1
ATOM 690 O O . THR A 1 86 ? 15.081 -6.419 -4.424 1.00 79.25 86 THR A O 1
ATOM 693 N N . VAL A 1 87 ? 16.308 -4.699 -5.188 1.00 82.38 87 VAL A N 1
ATOM 694 C CA . VAL A 1 87 ? 16.344 -3.968 -3.914 1.00 82.38 87 VAL A CA 1
ATOM 695 C C . VAL A 1 87 ? 14.953 -3.440 -3.567 1.00 82.38 87 VAL A C 1
ATOM 697 O O . VAL A 1 87 ? 14.488 -3.623 -2.446 1.00 82.38 87 VAL A O 1
ATOM 700 N N . SER A 1 88 ? 14.251 -2.852 -4.537 1.00 79.44 88 SER A N 1
ATOM 701 C CA . SER A 1 88 ? 12.872 -2.379 -4.346 1.00 79.44 88 SER A CA 1
ATOM 702 C C . SER A 1 88 ? 11.898 -3.513 -4.015 1.00 79.44 88 SER A C 1
ATOM 704 O O . SER A 1 88 ? 11.040 -3.336 -3.149 1.00 79.44 88 SER A O 1
ATOM 706 N N . PHE A 1 89 ? 12.062 -4.688 -4.632 1.00 78.56 89 PHE A N 1
ATOM 707 C CA . PHE A 1 89 ? 11.270 -5.876 -4.308 1.00 78.56 89 PHE A CA 1
ATOM 708 C C . PHE A 1 89 ? 11.478 -6.313 -2.855 1.00 78.56 89 PHE A C 1
ATOM 710 O O . PHE A 1 89 ? 10.505 -6.459 -2.119 1.00 78.56 89 PHE A O 1
ATOM 717 N N . LEU A 1 90 ? 12.736 -6.469 -2.423 1.00 83.44 90 LEU A N 1
ATOM 718 C CA . LEU A 1 90 ? 13.065 -6.879 -1.055 1.00 83.44 90 LEU A CA 1
ATOM 719 C C . LEU A 1 90 ? 12.543 -5.885 -0.015 1.00 83.44 90 LEU A C 1
ATOM 721 O O . LEU A 1 90 ? 11.928 -6.299 0.964 1.00 83.44 90 LEU A O 1
ATOM 725 N N . ILE A 1 91 ? 12.730 -4.583 -0.249 1.00 84.19 91 ILE A N 1
ATOM 726 C CA . ILE A 1 91 ? 12.201 -3.534 0.631 1.00 84.19 91 ILE A CA 1
ATOM 727 C C . ILE A 1 91 ? 10.677 -3.650 0.733 1.00 84.19 91 ILE A C 1
ATOM 729 O O . ILE A 1 91 ? 10.134 -3.644 1.833 1.00 84.19 91 ILE A O 1
ATOM 733 N N . SER A 1 92 ? 9.983 -3.811 -0.393 1.00 78.69 92 SER A N 1
ATOM 734 C CA . SER A 1 92 ? 8.516 -3.883 -0.420 1.00 78.69 92 SER A CA 1
ATOM 735 C C . SER A 1 92 ? 7.974 -5.155 0.227 1.00 78.69 92 SER A C 1
ATOM 737 O O . SER A 1 92 ? 6.939 -5.113 0.885 1.00 78.69 92 SER A O 1
ATOM 739 N N . LEU A 1 93 ? 8.693 -6.270 0.093 1.00 79.69 93 LEU A N 1
ATOM 740 C CA . LEU A 1 93 ? 8.384 -7.526 0.771 1.00 79.69 93 LEU A CA 1
ATOM 741 C C . LEU A 1 93 ? 8.515 -7.388 2.287 1.00 79.69 93 LEU A C 1
ATOM 743 O O . LEU A 1 93 ? 7.599 -7.767 3.017 1.00 79.69 93 LEU A O 1
ATOM 747 N N . ILE A 1 94 ? 9.618 -6.800 2.759 1.00 84.12 94 ILE A N 1
ATOM 748 C CA . ILE A 1 94 ? 9.831 -6.530 4.186 1.00 84.12 94 ILE A CA 1
ATOM 749 C C . ILE A 1 94 ? 8.745 -5.589 4.710 1.00 84.12 94 ILE A C 1
ATOM 751 O O . ILE A 1 94 ? 8.175 -5.853 5.765 1.00 84.12 94 ILE A O 1
ATOM 755 N N . ILE A 1 95 ? 8.407 -4.533 3.962 1.00 79.69 95 ILE A N 1
ATOM 756 C CA . ILE A 1 95 ? 7.316 -3.620 4.316 1.00 79.69 95 ILE A CA 1
ATOM 757 C C . ILE A 1 95 ? 5.992 -4.381 4.414 1.00 79.69 95 ILE A C 1
ATOM 759 O O . ILE A 1 95 ? 5.307 -4.238 5.419 1.00 79.69 95 ILE A O 1
ATOM 763 N N . GLY A 1 96 ? 5.645 -5.228 3.440 1.00 75.06 96 GLY A N 1
ATOM 764 C CA . GLY A 1 96 ? 4.411 -6.020 3.474 1.00 75.06 96 GLY A CA 1
ATOM 765 C C . GLY A 1 96 ? 4.316 -6.935 4.704 1.00 75.06 96 GLY A C 1
ATOM 766 O O . GLY A 1 96 ? 3.274 -6.989 5.359 1.00 75.06 96 GLY A O 1
ATOM 767 N N . LEU A 1 97 ? 5.418 -7.596 5.074 1.00 79.12 97 LEU A N 1
ATOM 768 C CA . LEU A 1 97 ? 5.501 -8.410 6.295 1.00 79.12 97 LEU A CA 1
ATOM 769 C C . LEU A 1 97 ? 5.370 -7.565 7.569 1.00 79.12 97 LEU A C 1
ATOM 771 O O . LEU A 1 97 ? 4.635 -7.938 8.488 1.00 79.12 97 LEU A O 1
ATOM 775 N N . LEU A 1 98 ? 6.068 -6.429 7.634 1.00 81.94 98 LEU A N 1
ATOM 776 C CA . LEU A 1 98 ? 6.015 -5.515 8.776 1.00 81.94 98 LEU A CA 1
ATOM 777 C C . LEU A 1 98 ? 4.620 -4.929 8.956 1.00 81.94 98 LEU A C 1
ATOM 779 O O . LEU A 1 98 ? 4.129 -4.908 10.078 1.00 81.94 98 LEU A O 1
ATOM 783 N N . VAL A 1 99 ? 3.968 -4.518 7.867 1.00 77.19 99 VAL A N 1
ATOM 784 C CA . VAL A 1 99 ? 2.586 -4.027 7.853 1.00 77.19 99 VAL A CA 1
ATOM 785 C C . VAL A 1 99 ? 1.674 -5.039 8.537 1.00 77.19 99 VAL A C 1
ATOM 787 O O . VAL A 1 99 ? 1.042 -4.713 9.537 1.00 77.19 99 VAL A O 1
ATOM 790 N N . MET A 1 100 ? 1.666 -6.286 8.066 1.00 73.75 100 MET A N 1
ATOM 791 C CA . MET A 1 100 ? 0.801 -7.325 8.629 1.00 73.75 100 MET A CA 1
ATOM 792 C C . MET A 1 100 ? 1.142 -7.652 10.089 1.00 73.75 100 MET A C 1
ATOM 794 O O . MET A 1 100 ? 0.252 -7.875 10.911 1.00 73.75 100 MET A O 1
ATOM 798 N N . THR A 1 101 ? 2.428 -7.627 10.441 1.00 79.81 101 THR A N 1
ATOM 799 C CA . THR A 1 101 ? 2.892 -7.841 11.820 1.00 79.81 101 THR A CA 1
ATOM 800 C C . THR A 1 101 ? 2.427 -6.720 12.750 1.00 79.81 101 THR A C 1
ATOM 802 O O . THR A 1 101 ? 1.927 -6.997 13.838 1.00 79.81 101 THR A O 1
ATOM 805 N N . ILE A 1 102 ? 2.537 -5.464 12.313 1.00 78.44 102 ILE A N 1
ATOM 806 C CA . ILE A 1 102 ? 2.075 -4.281 13.047 1.00 78.44 102 ILE A CA 1
ATOM 807 C C . ILE A 1 102 ? 0.565 -4.355 13.265 1.00 78.44 102 ILE A C 1
ATOM 809 O O . ILE A 1 102 ? 0.115 -4.175 14.395 1.00 78.44 102 ILE A O 1
ATOM 813 N N . VAL A 1 103 ? -0.202 -4.680 12.219 1.00 73.38 103 VAL A N 1
ATOM 814 C CA . VAL A 1 103 ? -1.660 -4.853 12.309 1.00 73.38 103 VAL A CA 1
ATOM 815 C C . VAL A 1 103 ? -2.014 -5.890 13.373 1.00 73.38 103 VAL A C 1
ATOM 817 O O . VAL A 1 103 ? -2.826 -5.611 14.251 1.00 73.38 103 VAL A O 1
ATOM 820 N N . ARG A 1 104 ? -1.359 -7.057 13.356 1.00 76.38 104 ARG A N 1
ATOM 821 C CA . ARG A 1 104 ? -1.644 -8.129 14.317 1.00 76.38 104 ARG A CA 1
ATOM 822 C C . ARG A 1 104 ? -1.274 -7.772 15.756 1.00 76.38 104 ARG A C 1
ATOM 824 O O . ARG A 1 104 ? -2.030 -8.089 16.666 1.00 76.38 104 ARG A O 1
ATOM 831 N N . VAL A 1 105 ? -0.101 -7.177 15.978 1.00 78.75 105 VAL A N 1
ATOM 832 C CA . VAL A 1 105 ? 0.425 -6.940 17.335 1.00 78.75 105 VAL A CA 1
ATOM 833 C C . VAL A 1 105 ? -0.209 -5.709 17.977 1.00 78.75 105 VAL A C 1
ATOM 835 O O . VAL A 1 105 ? -0.535 -5.728 19.160 1.00 78.75 105 VAL A O 1
ATOM 838 N N . ILE A 1 106 ? -0.370 -4.630 17.211 1.00 73.50 106 ILE A N 1
ATOM 839 C CA . ILE A 1 106 ? -0.751 -3.323 17.753 1.00 73.50 106 ILE A CA 1
ATOM 840 C C . ILE A 1 106 ? -2.252 -3.059 17.588 1.00 73.50 106 ILE A C 1
ATOM 842 O O . ILE A 1 106 ? -2.837 -2.361 18.418 1.00 73.50 106 ILE A O 1
ATOM 846 N N . GLY A 1 107 ? -2.905 -3.681 16.600 1.00 63.06 107 GLY A N 1
ATOM 847 C CA . GLY A 1 107 ? -4.334 -3.496 16.334 1.00 63.06 107 GLY A CA 1
ATOM 848 C C . GLY A 1 107 ? -5.261 -3.857 17.502 1.00 63.06 107 GLY A C 1
ATOM 849 O O . GLY A 1 107 ? -6.396 -3.399 17.525 1.00 63.06 107 GLY A O 1
ATOM 850 N N . HIS A 1 108 ? -4.790 -4.626 18.491 1.00 61.50 108 HIS A N 1
ATOM 851 C CA . HIS A 1 108 ? -5.583 -5.023 19.662 1.00 61.50 108 HIS A CA 1
ATOM 852 C C . HIS A 1 108 ? -5.616 -4.001 20.810 1.00 61.50 108 HIS A C 1
ATOM 854 O O . HIS A 1 108 ? -6.539 -4.043 21.619 1.00 61.50 108 HIS A O 1
ATOM 860 N N . SER A 1 109 ? -4.635 -3.097 20.911 1.00 58.53 109 SER A N 1
ATOM 861 C CA . SER A 1 109 ? -4.409 -2.343 22.161 1.00 58.53 109 SER A CA 1
ATOM 862 C C . SER A 1 109 ? -4.300 -0.829 21.989 1.00 58.53 109 SER A C 1
ATOM 864 O O . SER A 1 109 ? -4.143 -0.112 22.978 1.00 58.53 109 SER A O 1
ATOM 866 N N . SER A 1 110 ? -4.365 -0.304 20.764 1.00 57.22 110 SER A N 1
ATOM 867 C CA . SER A 1 110 ? -4.160 1.124 20.518 1.00 57.22 110 SER A CA 1
ATOM 868 C C . SER A 1 110 ? -5.466 1.888 20.291 1.00 57.22 110 SER A C 1
ATOM 870 O O . SER A 1 110 ? -6.244 1.574 19.400 1.00 57.22 110 SER A O 1
ATOM 872 N N . SER A 1 111 ? -5.645 3.003 21.011 1.00 64.94 111 SER A N 1
ATOM 873 C CA . SER A 1 111 ? -6.689 4.017 20.734 1.00 64.94 111 SER A CA 1
ATOM 874 C C . SER A 1 111 ? -6.505 4.723 19.372 1.00 64.94 111 SER A C 1
ATOM 876 O O . SER A 1 111 ? -7.359 5.500 18.934 1.00 64.94 111 SER A O 1
ATOM 878 N N . ILE A 1 112 ? -5.356 4.482 18.734 1.00 66.56 112 ILE A N 1
ATOM 879 C CA . ILE A 1 112 ? -4.930 5.027 17.447 1.00 66.56 112 ILE A CA 1
ATOM 880 C C . ILE A 1 112 ? -5.252 3.986 16.357 1.00 66.56 112 ILE A C 1
ATOM 882 O O . ILE A 1 112 ? -4.894 2.821 16.544 1.00 66.56 112 ILE A O 1
ATOM 886 N N . PRO A 1 113 ? -5.875 4.379 15.227 1.00 69.69 113 PRO A N 1
ATOM 887 C CA . PRO A 1 113 ? -6.241 3.489 14.117 1.00 69.69 113 PRO A CA 1
ATOM 888 C C . PRO A 1 113 ? -5.012 3.118 13.270 1.00 69.69 113 PRO A C 1
ATOM 890 O O . PRO A 1 113 ? -4.833 3.561 12.134 1.00 69.69 113 PRO A O 1
ATOM 893 N N . ILE A 1 114 ? -4.086 2.374 13.878 1.00 71.62 114 ILE A N 1
ATOM 894 C CA . ILE A 1 114 ? -2.787 2.033 13.284 1.00 71.62 114 ILE A CA 1
ATOM 895 C C . ILE A 1 114 ? -2.977 1.103 12.087 1.00 71.62 114 ILE A C 1
ATOM 897 O O . ILE A 1 114 ? -2.302 1.272 11.076 1.00 71.62 114 ILE A O 1
ATOM 901 N N . THR A 1 115 ? -3.931 0.177 12.157 1.00 69.94 115 THR A N 1
ATOM 902 C CA . THR A 1 115 ? -4.240 -0.736 11.054 1.00 69.94 115 THR A CA 1
ATOM 903 C C . THR A 1 115 ? -4.647 0.025 9.795 1.00 69.94 115 THR A C 1
ATOM 905 O O . THR A 1 115 ? -4.123 -0.221 8.709 1.00 69.94 115 THR A O 1
ATOM 908 N N . GLU A 1 116 ? -5.530 1.003 9.943 1.00 71.31 116 GLU A N 1
ATOM 909 C CA . GLU A 1 116 ? -6.051 1.810 8.848 1.00 71.31 116 GLU A CA 1
ATOM 910 C C . GLU A 1 116 ? -5.004 2.776 8.298 1.00 71.31 116 GLU A C 1
ATOM 912 O O . GLU A 1 116 ? -4.920 2.977 7.085 1.00 71.31 116 GLU A O 1
ATOM 917 N N . LEU A 1 117 ? -4.147 3.317 9.164 1.00 70.19 117 LEU A N 1
ATOM 918 C CA . LEU A 1 117 ? -3.039 4.190 8.775 1.00 70.19 117 LEU A CA 1
ATOM 919 C C . LEU A 1 117 ? -1.976 3.421 7.976 1.00 70.19 117 LEU A C 1
ATOM 921 O O . LEU A 1 117 ? -1.466 3.897 6.963 1.00 70.19 117 LEU A O 1
ATOM 925 N N . VAL A 1 118 ? -1.674 2.191 8.381 1.00 75.50 118 VAL A N 1
ATOM 926 C CA . VAL A 1 118 ? -0.690 1.347 7.699 1.00 75.50 118 VAL A CA 1
ATOM 927 C C . VAL A 1 118 ? -1.231 0.826 6.358 1.00 75.50 118 VAL A C 1
ATOM 929 O O . VAL A 1 118 ? -0.515 0.852 5.350 1.00 75.50 118 VAL A O 1
ATOM 932 N N . LEU A 1 119 ? -2.499 0.400 6.305 1.00 71.56 119 LEU A N 1
ATOM 933 C CA . LEU A 1 119 ? -3.140 -0.043 5.060 1.00 71.56 119 LEU A CA 1
ATOM 934 C C . LEU A 1 119 ? -3.288 1.099 4.053 1.00 71.56 119 LEU A C 1
ATOM 936 O O . LEU A 1 119 ? -2.959 0.928 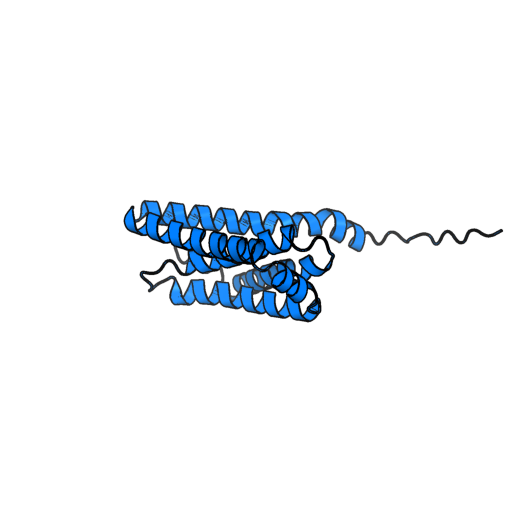2.879 1.00 71.56 119 LEU A O 1
ATOM 940 N N . SER A 1 120 ? -3.709 2.278 4.505 1.00 71.19 120 SER A N 1
ATOM 941 C CA . SER A 1 120 ? -3.828 3.454 3.638 1.00 71.19 120 SER A CA 1
ATOM 942 C C . SER A 1 120 ? -2.491 4.007 3.177 1.00 71.19 120 SER A C 1
ATOM 944 O O . SER A 1 120 ? -2.379 4.417 2.022 1.00 71.19 120 SER A O 1
ATOM 946 N N . GLY A 1 121 ? -1.451 3.945 4.010 1.00 75.06 121 GLY A N 1
ATOM 947 C CA . GLY A 1 121 ? -0.082 4.226 3.582 1.00 75.06 121 GLY A CA 1
ATOM 948 C C . GLY A 1 121 ? 0.366 3.283 2.470 1.00 75.06 121 GLY A C 1
ATOM 949 O O . GLY A 1 121 ? 0.848 3.737 1.433 1.00 75.06 121 GLY A O 1
ATOM 950 N N . SER A 1 122 ? 0.119 1.982 2.638 1.00 73.81 122 SER A N 1
ATOM 951 C CA . SER A 1 122 ? 0.436 0.965 1.629 1.00 73.81 122 SER A CA 1
ATOM 952 C C . SER A 1 122 ? -0.324 1.214 0.322 1.00 73.81 122 SER A C 1
ATOM 954 O O . SER A 1 122 ? 0.282 1.260 -0.745 1.00 73.81 122 SER A O 1
ATOM 956 N N . PHE A 1 123 ? -1.634 1.471 0.398 1.00 73.69 123 PHE A N 1
ATOM 957 C CA . PHE A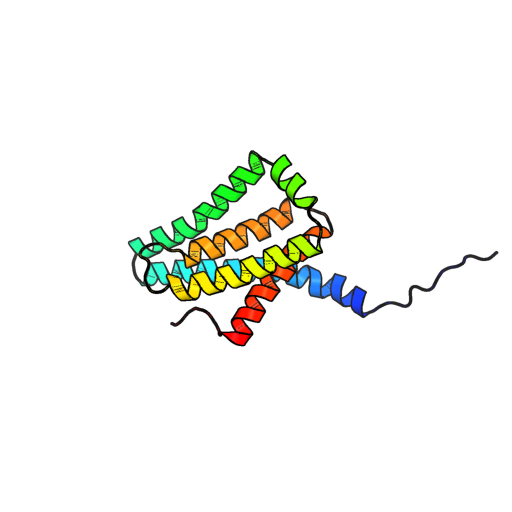 1 123 ? -2.458 1.820 -0.761 1.00 73.69 123 PHE A CA 1
ATOM 958 C C . PHE A 1 123 ? -1.955 3.071 -1.480 1.00 73.69 123 PHE A C 1
ATOM 960 O O . PHE A 1 123 ? -1.820 3.072 -2.700 1.00 73.69 123 PHE A O 1
ATOM 967 N N . SER A 1 124 ? -1.651 4.127 -0.727 1.00 73.06 124 SER A N 1
ATOM 968 C CA . SER A 1 124 ? -1.202 5.402 -1.284 1.00 73.06 124 SER A CA 1
ATOM 969 C C . SER A 1 124 ? 0.127 5.242 -2.011 1.00 73.06 124 SER A C 1
ATOM 971 O O . SER A 1 124 ? 0.273 5.738 -3.124 1.00 73.06 124 SER A O 1
ATOM 973 N N . ILE A 1 125 ? 1.070 4.490 -1.435 1.00 73.38 125 ILE A N 1
ATOM 974 C CA . ILE A 1 125 ? 2.337 4.163 -2.098 1.00 73.38 125 ILE A CA 1
ATOM 975 C C . ILE A 1 125 ? 2.071 3.401 -3.396 1.00 73.38 125 ILE A C 1
ATOM 977 O O . ILE A 1 125 ? 2.601 3.795 -4.428 1.00 73.38 125 ILE A O 1
ATOM 981 N N . LEU A 1 126 ? 1.217 2.374 -3.384 1.00 71.00 126 LEU A N 1
ATOM 982 C CA . LEU A 1 126 ? 0.890 1.615 -4.594 1.00 71.00 126 LEU A CA 1
ATOM 983 C C . LEU A 1 126 ? 0.295 2.530 -5.680 1.00 71.00 126 LEU A C 1
ATOM 985 O O . LEU A 1 126 ? 0.847 2.623 -6.779 1.00 71.00 126 LEU A O 1
ATOM 989 N N . VAL A 1 127 ? -0.769 3.273 -5.363 1.00 70.00 127 VAL A N 1
ATOM 990 C CA . VAL A 1 127 ? -1.452 4.169 -6.311 1.00 70.00 127 VAL A CA 1
ATOM 991 C C . VAL A 1 127 ? -0.508 5.234 -6.867 1.00 70.00 127 VAL A C 1
ATOM 993 O O . VAL A 1 127 ? -0.472 5.457 -8.075 1.00 70.00 127 VAL A O 1
ATOM 996 N N . PHE A 1 128 ? 0.301 5.879 -6.028 1.00 67.50 128 PHE A N 1
ATOM 997 C CA . PHE A 1 128 ? 1.213 6.917 -6.508 1.00 67.50 128 PHE A CA 1
ATOM 998 C C . PHE A 1 128 ? 2.443 6.362 -7.213 1.00 67.50 128 PHE A C 1
ATOM 1000 O O . PHE A 1 128 ? 2.939 7.017 -8.131 1.00 67.50 128 PHE A O 1
ATOM 1007 N N . SER A 1 129 ? 2.909 5.159 -6.869 1.00 67.19 129 SER A N 1
ATOM 1008 C CA . SER A 1 129 ? 3.879 4.442 -7.694 1.00 67.19 129 SER A CA 1
ATOM 1009 C C . SER A 1 129 ? 3.307 4.224 -9.093 1.00 67.19 129 SER A C 1
ATOM 1011 O O . SER A 1 129 ? 3.983 4.599 -10.045 1.00 67.19 129 SER A O 1
ATOM 1013 N N . TYR A 1 130 ? 2.048 3.771 -9.214 1.00 67.38 130 TYR A N 1
ATOM 1014 C CA . TYR A 1 130 ? 1.356 3.604 -10.505 1.00 67.38 130 TYR A CA 1
ATOM 1015 C C . TYR A 1 130 ? 1.319 4.887 -11.338 1.00 67.38 130 TYR A C 1
ATOM 1017 O O . TYR A 1 130 ? 1.637 4.882 -12.523 1.00 67.38 130 TYR A O 1
ATOM 1025 N N . VAL A 1 131 ? 0.955 6.006 -10.713 1.00 63.28 131 VAL A N 1
ATOM 1026 C CA . VAL A 1 131 ? 0.818 7.290 -11.414 1.00 63.28 131 VAL A CA 1
ATOM 1027 C C . VAL A 1 131 ? 2.177 7.925 -11.746 1.00 63.28 131 VAL A C 1
ATOM 1029 O O . VAL A 1 131 ? 2.299 8.623 -12.751 1.00 63.28 131 VAL A O 1
ATOM 1032 N N . SER A 1 132 ? 3.210 7.707 -10.926 1.00 59.06 132 SER A N 1
ATOM 1033 C CA . SER A 1 132 ? 4.506 8.394 -11.065 1.00 59.06 132 SER A CA 1
ATOM 1034 C C . SER A 1 132 ? 5.508 7.680 -11.970 1.00 59.06 132 SER A C 1
ATOM 1036 O O . SER A 1 132 ? 6.415 8.326 -12.494 1.00 59.06 132 SER A O 1
ATOM 1038 N N . LEU A 1 133 ? 5.404 6.358 -12.120 1.00 57.81 133 LEU A N 1
ATOM 1039 C CA . LEU A 1 133 ? 6.439 5.536 -12.744 1.00 57.81 133 LEU A CA 1
ATOM 1040 C C . LEU A 1 133 ? 5.865 4.741 -13.916 1.00 57.81 133 LEU A C 1
ATOM 1042 O O . LEU A 1 133 ? 5.727 3.545 -13.820 1.00 57.81 133 LEU A O 1
ATOM 1046 N N . LEU A 1 134 ? 5.609 5.337 -15.076 1.00 57.53 134 LEU A N 1
ATOM 1047 C CA . LEU A 1 134 ? 5.181 4.604 -16.291 1.00 57.53 134 LEU A CA 1
ATOM 1048 C C . LEU A 1 134 ? 6.173 3.518 -16.814 1.00 57.53 134 LEU A C 1
ATOM 1050 O O . LEU A 1 134 ? 5.975 2.982 -17.900 1.00 57.53 134 LEU A O 1
ATOM 1054 N N . GLU A 1 135 ? 7.229 3.165 -16.070 1.00 54.50 135 GLU A N 1
ATOM 1055 C CA . GLU A 1 135 ? 8.272 2.200 -16.446 1.00 54.50 135 GLU A CA 1
ATOM 1056 C C . GLU A 1 135 ? 8.197 0.860 -15.684 1.00 54.50 135 GLU A C 1
ATOM 1058 O O . GLU A 1 135 ? 7.754 0.767 -14.540 1.00 54.50 135 GLU A O 1
ATOM 1063 N N . THR A 1 136 ? 8.766 -0.184 -16.298 1.00 53.94 136 THR A N 1
ATOM 1064 C CA . THR A 1 136 ? 8.902 -1.593 -15.857 1.00 53.94 136 THR A CA 1
ATOM 1065 C C . THR A 1 136 ? 9.407 -1.831 -14.425 1.00 53.94 136 THR A C 1
ATOM 1067 O O . THR A 1 136 ? 9.311 -2.947 -13.918 1.00 53.94 136 THR A O 1
ATOM 1070 N N . LYS A 1 137 ? 9.919 -0.812 -13.731 1.00 56.81 137 LYS A N 1
ATOM 1071 C CA . LYS A 1 137 ? 10.364 -0.904 -12.330 1.00 56.81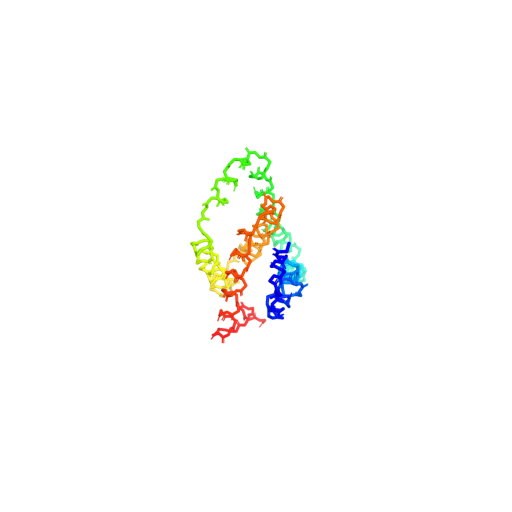 137 LYS A CA 1
ATOM 1072 C C . LYS A 1 137 ? 9.224 -0.833 -11.312 1.00 56.81 137 LYS A C 1
ATOM 1074 O O . LYS A 1 137 ? 9.455 -1.101 -10.140 1.00 56.81 137 LYS A O 1
ATOM 1079 N N . MET A 1 138 ? 7.997 -0.525 -11.738 1.00 57.59 138 MET A N 1
ATOM 1080 C CA . MET A 1 138 ? 6.817 -0.537 -10.863 1.00 57.59 138 MET A CA 1
ATOM 1081 C C . MET A 1 138 ? 6.557 -1.895 -10.226 1.00 57.59 138 MET A C 1
ATOM 1083 O O . MET A 1 138 ? 6.125 -1.987 -9.081 1.00 57.59 138 MET A O 1
ATOM 1087 N N . PHE A 1 139 ? 6.821 -2.963 -10.969 1.00 62.34 139 PHE A N 1
ATOM 1088 C CA . PHE A 1 139 ? 6.336 -4.292 -10.636 1.00 62.34 139 PHE A CA 1
ATOM 1089 C C . PHE A 1 139 ? 6.989 -4.890 -9.394 1.00 62.34 139 PHE A C 1
ATOM 1091 O O . PHE A 1 139 ? 6.334 -5.634 -8.667 1.00 62.34 139 PHE A O 1
ATOM 1098 N N . SER A 1 140 ? 8.240 -4.536 -9.099 1.00 65.94 140 SER A N 1
ATOM 1099 C CA . SER A 1 140 ? 8.922 -5.017 -7.897 1.00 65.94 140 SER A CA 1
ATOM 1100 C C . SER A 1 140 ? 8.216 -4.583 -6.618 1.00 65.94 140 SER A C 1
ATOM 1102 O O . SER A 1 140 ? 8.128 -5.377 -5.685 1.00 65.94 140 SER A O 1
ATOM 1104 N N . TYR A 1 141 ? 7.666 -3.367 -6.588 1.00 67.81 141 TYR A N 1
ATOM 1105 C CA . TYR A 1 141 ? 6.947 -2.856 -5.424 1.00 67.81 141 TYR A CA 1
ATOM 1106 C C . TYR A 1 141 ? 5.638 -3.615 -5.192 1.00 67.81 141 TYR A C 1
ATOM 1108 O O . TYR A 1 141 ? 5.395 -4.109 -4.091 1.00 67.81 141 TYR A O 1
ATOM 1116 N N . TYR A 1 142 ? 4.843 -3.786 -6.251 1.00 66.06 142 TYR A N 1
ATOM 1117 C CA . TYR A 1 142 ? 3.586 -4.535 -6.209 1.00 66.06 142 TYR A CA 1
ATOM 1118 C C . TYR A 1 142 ? 3.803 -5.995 -5.819 1.00 66.06 142 TYR A C 1
ATOM 1120 O O . TYR A 1 142 ? 3.238 -6.461 -4.833 1.00 66.06 142 TYR A O 1
ATOM 1128 N N . TYR A 1 143 ? 4.656 -6.714 -6.553 1.00 67.25 143 TYR A N 1
ATOM 1129 C CA . TYR A 1 143 ? 4.900 -8.127 -6.281 1.00 67.25 143 TYR A CA 1
ATOM 1130 C C . TYR A 1 143 ? 5.572 -8.342 -4.932 1.00 67.25 143 TYR A C 1
ATOM 1132 O O . TYR A 1 143 ? 5.213 -9.292 -4.245 1.00 67.25 143 TYR A O 1
ATOM 1140 N N . GLY A 1 144 ? 6.500 -7.473 -4.523 1.00 72.69 144 GLY A N 1
ATOM 1141 C CA . GLY A 1 144 ? 7.131 -7.559 -3.208 1.00 72.69 144 GLY A CA 1
ATOM 1142 C C . GLY A 1 144 ? 6.094 -7.438 -2.098 1.00 72.69 144 GLY A C 1
ATOM 1143 O O . GLY A 1 144 ? 6.003 -8.317 -1.246 1.00 72.69 144 GLY A O 1
ATOM 1144 N N . MET A 1 145 ? 5.247 -6.409 -2.162 1.00 74.31 145 MET A N 1
ATOM 1145 C CA . MET A 1 145 ? 4.225 -6.161 -1.147 1.00 74.31 145 MET A CA 1
ATOM 1146 C C . MET A 1 145 ? 3.158 -7.269 -1.103 1.00 74.31 145 MET A C 1
ATOM 1148 O O . MET A 1 145 ? 2.878 -7.789 -0.025 1.00 74.31 145 MET A O 1
ATOM 1152 N N . ILE A 1 146 ? 2.631 -7.702 -2.259 1.00 72.50 146 ILE A N 1
ATOM 1153 C CA . ILE A 1 146 ? 1.685 -8.833 -2.355 1.00 72.50 146 ILE A CA 1
ATOM 1154 C C . ILE A 1 146 ? 2.314 -10.110 -1.804 1.00 72.50 146 ILE A C 1
ATOM 1156 O O . ILE A 1 146 ? 1.678 -10.823 -1.034 1.00 72.50 146 ILE A O 1
ATOM 1160 N N . SER A 1 147 ? 3.563 -10.404 -2.176 1.00 70.38 147 SER A N 1
ATOM 1161 C CA . SER A 1 147 ? 4.264 -11.598 -1.698 1.00 70.38 147 SER A CA 1
ATOM 1162 C C . SER A 1 147 ? 4.452 -11.541 -0.188 1.00 70.38 147 SER A C 1
ATOM 1164 O O . SER A 1 147 ? 4.196 -12.531 0.482 1.00 70.38 147 SER A O 1
ATOM 1166 N N . GLY A 1 148 ? 4.823 -10.384 0.369 1.00 73.00 148 GLY A N 1
ATOM 1167 C CA . GLY A 1 148 ? 4.901 -10.184 1.816 1.00 73.00 148 GLY A CA 1
ATOM 1168 C C . GLY A 1 148 ? 3.560 -10.437 2.509 1.00 73.00 148 GLY A C 1
ATOM 1169 O O . GLY A 1 148 ? 3.510 -11.173 3.493 1.00 73.00 148 GLY A O 1
ATOM 1170 N N . PHE A 1 149 ? 2.462 -9.907 1.961 1.00 73.50 149 PHE A N 1
ATOM 1171 C CA . PHE A 1 149 ? 1.113 -10.170 2.468 1.00 73.50 149 PHE A CA 1
ATOM 1172 C C . PHE A 1 149 ? 0.748 -11.656 2.403 1.00 73.50 149 PHE A C 1
ATOM 1174 O O . PHE A 1 149 ? 0.299 -12.212 3.400 1.00 73.50 149 PHE A O 1
ATOM 1181 N N . LEU A 1 150 ? 0.970 -12.316 1.266 1.00 69.56 150 LEU A N 1
ATOM 1182 C CA . LEU A 1 150 ? 0.651 -13.732 1.076 1.00 69.56 150 LEU A CA 1
ATOM 1183 C C . LEU A 1 150 ? 1.500 -14.646 1.960 1.00 69.56 150 LEU A C 1
ATOM 1185 O O . LEU A 1 150 ? 0.956 -15.559 2.572 1.00 69.56 150 LEU A O 1
ATOM 1189 N N . ILE A 1 151 ? 2.808 -14.390 2.064 1.00 75.25 151 ILE A N 1
ATOM 1190 C CA . ILE A 1 151 ? 3.714 -15.124 2.958 1.00 75.25 151 ILE A CA 1
ATOM 1191 C C . ILE A 1 151 ? 3.212 -14.995 4.392 1.00 75.25 151 ILE A C 1
ATOM 1193 O O . ILE A 1 151 ? 3.085 -15.998 5.091 1.00 75.25 151 ILE A O 1
ATOM 1197 N N . TYR A 1 152 ? 2.870 -13.779 4.821 1.00 75.62 152 TYR A N 1
ATOM 1198 C CA . TYR A 1 152 ? 2.310 -13.576 6.148 1.00 75.62 152 TYR A CA 1
ATOM 1199 C C . TYR A 1 152 ? 1.026 -14.387 6.350 1.00 75.62 152 TYR A C 1
ATOM 1201 O O . TYR A 1 152 ? 0.934 -15.154 7.304 1.00 75.62 152 TYR A O 1
ATOM 1209 N N . LEU A 1 153 ? 0.057 -14.253 5.440 1.00 67.19 153 LEU A N 1
ATOM 1210 C CA . LEU A 1 153 ? -1.224 -14.957 5.518 1.00 67.19 153 LEU A CA 1
ATOM 1211 C C . LEU A 1 153 ? -1.046 -16.479 5.546 1.00 67.19 153 LEU A C 1
ATOM 1213 O O . LEU A 1 153 ? -1.753 -17.156 6.286 1.00 67.19 153 LEU A O 1
ATOM 1217 N N . PHE A 1 154 ? -0.092 -17.012 4.784 1.00 71.25 154 PHE A N 1
ATOM 1218 C CA . PHE A 1 154 ? 0.202 -18.441 4.738 1.00 71.25 154 PHE A CA 1
ATOM 1219 C C . PHE A 1 154 ? 0.706 -18.981 6.084 1.00 71.25 154 PHE A C 1
ATOM 1221 O O . PHE A 1 154 ? 0.261 -20.037 6.522 1.00 71.25 154 PHE A O 1
ATOM 1228 N N . PHE A 1 155 ? 1.607 -18.258 6.759 1.00 77.81 155 PHE A N 1
ATOM 1229 C CA . PHE A 1 155 ? 2.178 -18.701 8.038 1.00 77.81 155 PHE A CA 1
ATOM 1230 C C . PHE A 1 155 ? 1.317 -18.349 9.255 1.00 77.81 155 PHE A C 1
ATOM 1232 O O . PHE A 1 155 ? 1.329 -19.071 10.250 1.00 77.81 155 PHE A O 1
ATOM 1239 N N . PHE A 1 156 ? 0.605 -17.225 9.205 1.00 73.56 156 PHE A N 1
ATOM 1240 C CA . PHE A 1 156 ? 0.009 -16.599 10.383 1.00 73.56 156 PHE A CA 1
ATOM 1241 C C . PHE A 1 156 ? -1.504 -16.396 10.294 1.00 73.56 156 PHE A C 1
ATOM 1243 O O . PHE A 1 156 ? -2.111 -16.043 11.306 1.00 73.56 156 PHE A O 1
ATOM 1250 N N . GLY A 1 157 ? -2.109 -16.635 9.130 1.00 68.25 157 GLY A N 1
ATOM 1251 C CA . GLY A 1 157 ? -3.521 -16.369 8.884 1.00 68.25 157 GLY A CA 1
ATOM 1252 C C . GLY A 1 157 ? -3.836 -14.879 8.749 1.00 68.25 157 GLY A C 1
ATOM 1253 O O . GLY A 1 157 ? -2.950 -14.020 8.722 1.00 68.25 157 GLY A O 1
ATOM 1254 N N . PHE A 1 158 ? -5.128 -14.569 8.632 1.00 67.56 158 PHE A N 1
ATOM 1255 C CA . PHE A 1 158 ? -5.607 -13.194 8.517 1.00 67.56 158 PHE A CA 1
ATOM 1256 C C . PHE A 1 158 ? -5.365 -12.444 9.840 1.00 67.56 158 PHE A C 1
ATOM 1258 O O . PHE A 1 158 ? -5.806 -12.923 10.883 1.00 67.56 158 PHE A O 1
ATOM 1265 N N . PRO A 1 159 ? -4.702 -11.270 9.842 1.00 65.25 159 PRO A N 1
ATOM 1266 C CA . PRO A 1 159 ? -4.335 -10.557 11.073 1.00 65.25 159 PRO A CA 1
ATOM 1267 C C . PRO A 1 159 ? -5.518 -9.833 11.739 1.00 65.25 159 PRO A C 1
ATOM 1269 O O . PRO A 1 159 ? -5.320 -8.926 12.544 1.00 65.25 159 PRO A O 1
ATOM 1272 N N . VAL A 1 160 ? -6.745 -10.222 11.399 1.00 62.25 160 VAL A N 1
ATOM 1273 C CA . VAL A 1 160 ? -7.983 -9.656 11.920 1.00 62.25 160 VAL A CA 1
ATOM 1274 C C . VAL A 1 160 ? -8.642 -10.774 12.718 1.00 62.25 160 VAL A C 1
ATOM 1276 O O . VAL A 1 160 ? -9.368 -11.597 12.165 1.00 62.25 160 VAL A O 1
ATOM 1279 N N . ASN A 1 161 ? -8.322 -10.855 14.008 1.00 51.91 161 ASN A N 1
ATOM 1280 C CA . ASN A 1 161 ? -9.164 -11.623 14.918 1.00 51.91 161 ASN A CA 1
ATOM 1281 C C . ASN A 1 161 ? -10.450 -10.806 15.082 1.00 51.91 161 ASN A C 1
ATOM 1283 O O . ASN A 1 161 ? -10.409 -9.727 15.676 1.00 51.91 161 ASN A O 1
ATOM 1287 N N . LEU A 1 162 ? -11.526 -11.280 14.449 1.00 46.44 162 LEU A N 1
ATOM 1288 C CA . LEU A 1 162 ? -12.901 -10.853 14.717 1.00 46.44 162 LEU A CA 1
ATOM 1289 C C . LEU A 1 162 ? -13.259 -11.130 16.180 1.00 46.44 162 LEU A C 1
ATOM 1291 O O . LEU A 1 162 ? -12.888 -12.225 16.666 1.00 46.44 162 LEU A O 1
#

Organism: NCBI:txid1703775

Secondary structure (DSSP, 8-state):
-----------HHHHHIIIIIHHHHHHHHHHHHHHHHHHHHHHHHHH-HHHHHHHHHHHHHHHHHHHHHHHH-HHHHHHHTTS-HHHHHHHHHHHHHHHHHHHHHHTTT-SS-HHHHHHHHHHHHHHHHHHH--STTHHHHHHHHHHHHHHHHHHH--S---